Protein AF-A0A2N6B413-F1 (afdb_monomer_lite)

Secondary structure (DSSP, 8-state):
-HHHHHHHHHHHHHHHHHHHHHHHHHHHHHGGG--HHHHHHHHHHHHHHHHHHHHHHHHHHHHHHHHHHHHHHHHHHHHHHHHHHHHHHHHHHS-----------------------S-S---

Foldseek 3Di:
DVCLLVCLLVQLQVLLVVLQVVLVVVQVVCPPNRDVVSNVVSNVRSVVSNVVSVVVNVVVVVVVVVVVVVVVVVVVVVVVVVVVVVVVVVCVVDPDPDPPPDDPPPPPPPPPDPPPPDDPDDD

Radius of gyration: 38.01 Å; chains: 1; bounding box: 98×56×76 Å

pLDDT: mean 75.16, std 9.14, range [45.69, 91.5]

Sequence (123 aa):
MEAVVQIAPLLGLFGTVIGMIQAFTALQSAGAEADPAVLAGGISVALLTTAVGLAVAIPSAFVLHWLEGGVEQLTDNIEGTLTGLFTSRLTDIVPSVPEFTERPSFSPRSKEGPRLAAISHAD

Structure (mmCIF, N/CA/C/O backbone):
data_AF-A0A2N6B413-F1
#
_entry.id   AF-A0A2N6B413-F1
#
loop_
_atom_site.group_PDB
_atom_site.id
_atom_site.type_symbol
_atom_site.label_atom_id
_atom_site.label_alt_id
_atom_site.label_comp_id
_atom_site.label_asym_id
_atom_site.label_entity_id
_atom_site.label_seq_id
_atom_site.pdbx_PDB_ins_code
_atom_site.Cartn_x
_atom_site.Cartn_y
_atom_site.Cartn_z
_atom_site.occupancy
_atom_site.B_iso_or_equiv
_atom_site.auth_seq_id
_atom_site.auth_comp_id
_atom_site.auth_asym_id
_atom_site.auth_atom_id
_atom_site.pdbx_PDB_model_num
ATOM 1 N N . MET A 1 1 ? 4.554 7.950 -10.126 1.00 60.03 1 MET A N 1
ATOM 2 C CA . MET A 1 1 ? 3.997 6.625 -9.774 1.00 60.03 1 MET A CA 1
ATOM 3 C C . MET A 1 1 ? 4.786 5.962 -8.647 1.00 60.03 1 MET A C 1
ATOM 5 O O . MET A 1 1 ? 4.143 5.416 -7.765 1.00 60.03 1 MET A O 1
ATOM 9 N N . GLU A 1 2 ? 6.117 6.110 -8.599 1.00 70.00 2 GLU A N 1
ATOM 10 C CA . GLU A 1 2 ? 7.007 5.635 -7.508 1.00 70.00 2 GLU A CA 1
ATOM 11 C C . GLU A 1 2 ? 6.447 5.892 -6.099 1.00 70.00 2 GLU A C 1
ATOM 13 O O . GLU A 1 2 ? 6.266 4.974 -5.305 1.00 70.00 2 GLU A O 1
ATOM 18 N N . ALA A 1 3 ? 6.040 7.137 -5.826 1.00 71.00 3 ALA A N 1
ATOM 19 C CA . ALA A 1 3 ? 5.466 7.514 -4.536 1.00 71.00 3 ALA A CA 1
ATOM 20 C C . ALA A 1 3 ? 4.207 6.706 -4.163 1.00 71.00 3 ALA A C 1
ATOM 22 O O . ALA A 1 3 ? 3.991 6.419 -2.994 1.00 71.00 3 ALA A O 1
ATOM 23 N N . VAL A 1 4 ? 3.381 6.302 -5.133 1.00 69.38 4 VAL A N 1
ATOM 24 C CA . VAL A 1 4 ? 2.164 5.515 -4.868 1.00 69.38 4 VAL A CA 1
ATOM 25 C C . VAL A 1 4 ? 2.525 4.084 -4.464 1.00 69.38 4 VAL A C 1
ATOM 27 O O . VAL A 1 4 ? 1.950 3.562 -3.513 1.00 69.38 4 VAL A O 1
ATOM 30 N N . VAL A 1 5 ? 3.517 3.482 -5.127 1.00 71.50 5 VAL A N 1
ATOM 31 C CA . VAL A 1 5 ? 4.023 2.135 -4.811 1.00 71.50 5 VAL A CA 1
ATOM 32 C C . VAL A 1 5 ? 4.659 2.098 -3.420 1.00 71.50 5 VAL A C 1
ATOM 34 O O . VAL A 1 5 ? 4.424 1.158 -2.665 1.00 71.50 5 VAL A O 1
ATOM 37 N N . GLN A 1 6 ? 5.406 3.142 -3.052 1.00 77.69 6 GLN A N 1
ATOM 38 C CA . GLN A 1 6 ? 6.067 3.226 -1.747 1.00 77.69 6 GLN A CA 1
ATOM 39 C C . GLN A 1 6 ? 5.101 3.585 -0.600 1.00 77.69 6 GLN A C 1
ATOM 41 O O . GLN A 1 6 ? 5.232 3.058 0.504 1.00 77.69 6 GLN A O 1
ATOM 46 N N . ILE A 1 7 ? 4.115 4.462 -0.835 1.00 75.12 7 ILE A N 1
ATOM 47 C CA . ILE A 1 7 ? 3.213 4.973 0.217 1.00 75.12 7 ILE A CA 1
ATOM 48 C C . ILE A 1 7 ? 2.007 4.045 0.457 1.00 75.12 7 ILE A C 1
ATOM 50 O O . ILE A 1 7 ? 1.510 3.980 1.582 1.00 75.12 7 ILE A O 1
ATOM 54 N N . ALA A 1 8 ? 1.540 3.288 -0.544 1.00 74.81 8 ALA A N 1
ATOM 55 C CA . ALA A 1 8 ? 0.365 2.416 -0.396 1.00 74.81 8 ALA A CA 1
ATOM 56 C C . ALA A 1 8 ? 0.506 1.330 0.702 1.00 74.81 8 ALA A C 1
ATOM 58 O O . ALA A 1 8 ? -0.422 1.186 1.506 1.00 74.81 8 ALA A O 1
ATOM 59 N N . PRO A 1 9 ? 1.640 0.611 0.837 1.00 75.44 9 PRO A N 1
ATOM 60 C CA . PRO A 1 9 ? 1.843 -0.335 1.939 1.00 75.44 9 PRO A CA 1
ATOM 61 C C . PRO A 1 9 ? 1.895 0.349 3.313 1.00 75.44 9 PRO A C 1
ATOM 63 O O . PRO A 1 9 ? 1.359 -0.178 4.289 1.00 75.44 9 PRO A O 1
ATOM 66 N N . LEU A 1 10 ? 2.495 1.543 3.390 1.00 82.38 10 LEU A N 1
ATOM 67 C CA . LEU A 1 10 ? 2.577 2.329 4.625 1.00 82.38 10 LEU A CA 1
ATOM 68 C C . LEU A 1 10 ? 1.190 2.798 5.091 1.00 82.38 10 LEU A C 1
ATOM 70 O O . LEU A 1 10 ? 0.904 2.766 6.288 1.00 82.38 10 LEU A O 1
ATOM 74 N N . LEU A 1 11 ? 0.303 3.159 4.157 1.00 75.38 11 LEU A N 1
ATOM 75 C CA . LEU A 1 11 ? -1.104 3.461 4.446 1.00 75.38 11 LEU A CA 1
ATOM 76 C C . LEU A 1 11 ? -1.874 2.232 4.956 1.00 75.38 11 LEU A C 1
ATOM 78 O O . LEU A 1 11 ? -2.668 2.357 5.890 1.00 75.38 11 LEU A O 1
ATOM 82 N N . GLY A 1 12 ? -1.617 1.045 4.397 1.00 73.31 12 GLY A N 1
ATOM 83 C CA . GLY A 1 12 ? -2.193 -0.213 4.885 1.00 73.31 12 GLY A CA 1
ATOM 84 C C . GLY A 1 12 ? -1.775 -0.520 6.327 1.00 73.31 12 GLY A C 1
ATOM 85 O O . GLY A 1 12 ? -2.624 -0.784 7.177 1.00 73.31 12 GLY A O 1
ATOM 86 N N . LEU A 1 13 ? -0.480 -0.382 6.635 1.00 81.62 13 LEU A N 1
ATOM 87 C CA . LEU A 1 13 ? 0.045 -0.527 7.996 1.00 81.62 13 LEU A CA 1
ATOM 88 C C . LEU A 1 13 ? -0.558 0.511 8.957 1.00 81.62 13 LEU A C 1
ATOM 90 O O . LEU A 1 13 ? -0.974 0.157 10.058 1.00 81.62 13 LEU A O 1
ATOM 94 N N . PHE A 1 14 ? -0.675 1.774 8.546 1.00 76.44 14 PHE A N 1
ATOM 95 C CA . PHE A 1 14 ? -1.329 2.815 9.347 1.00 76.44 14 PHE A CA 1
ATOM 96 C C . PHE A 1 14 ? -2.786 2.456 9.695 1.00 76.44 14 PHE A C 1
ATOM 98 O O . PHE A 1 14 ? -3.208 2.606 10.843 1.00 76.44 14 PHE A O 1
ATOM 105 N N . GLY A 1 15 ? -3.536 1.897 8.742 1.00 73.38 15 GLY A N 1
ATOM 106 C CA . GLY A 1 15 ? -4.895 1.412 8.979 1.00 73.38 15 GLY A CA 1
ATOM 107 C C . GLY A 1 15 ? -4.978 0.277 10.005 1.00 73.38 15 GLY A C 1
ATOM 108 O O . GLY A 1 15 ? -5.917 0.248 10.803 1.00 73.38 15 GLY A O 1
ATOM 109 N N . THR A 1 16 ? -3.969 -0.602 10.072 1.00 81.88 16 THR A N 1
ATOM 110 C CA . THR A 1 16 ? -3.909 -1.625 11.134 1.00 81.88 16 THR A CA 1
ATOM 111 C C . THR A 1 16 ? -3.797 -1.012 12.526 1.00 81.88 16 THR A C 1
ATOM 113 O O . THR A 1 16 ? -4.475 -1.458 13.451 1.00 81.88 16 THR A O 1
ATOM 116 N N . VAL A 1 17 ? -2.989 0.044 12.667 1.00 82.62 17 VAL A N 1
ATOM 117 C CA . VAL A 1 17 ? -2.775 0.742 13.939 1.00 82.62 17 VAL A CA 1
ATOM 118 C C . VAL A 1 17 ? -4.068 1.420 14.384 1.00 82.62 17 VAL A C 1
ATOM 120 O O . VAL A 1 17 ? -4.481 1.255 15.530 1.00 82.62 17 VAL A O 1
ATOM 123 N N . ILE A 1 18 ? -4.757 2.110 13.469 1.00 81.31 18 ILE A N 1
ATOM 124 C CA . ILE A 1 18 ? -6.059 2.732 13.751 1.00 81.31 18 ILE A CA 1
ATOM 125 C C . ILE A 1 18 ? -7.102 1.678 14.167 1.00 81.31 18 ILE A C 1
ATOM 127 O O . ILE A 1 18 ? -7.817 1.888 15.148 1.00 81.31 18 ILE A O 1
ATOM 131 N N . GLY A 1 19 ? -7.170 0.538 13.470 1.00 75.94 19 GLY A N 1
ATOM 132 C CA . GLY A 1 19 ? -8.097 -0.553 13.794 1.00 75.94 19 GLY A CA 1
ATOM 133 C C . GLY A 1 19 ? -7.847 -1.162 15.177 1.00 75.94 19 GLY A C 1
ATOM 134 O O 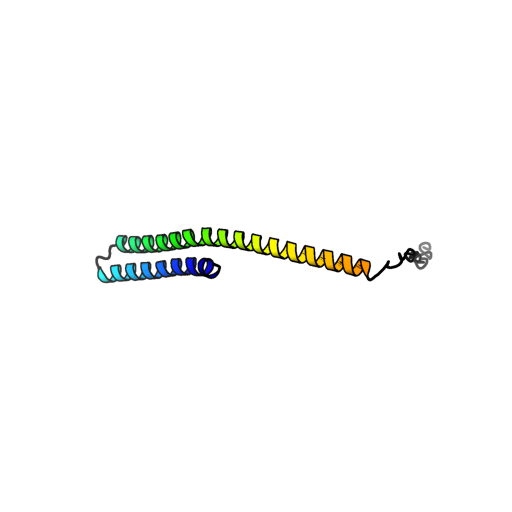. GLY A 1 19 ? -8.786 -1.366 15.946 1.00 75.94 19 GLY A O 1
ATOM 135 N N . MET A 1 20 ? -6.580 -1.368 15.540 1.00 81.12 20 MET A N 1
ATOM 136 C CA . MET A 1 20 ? -6.196 -1.855 16.869 1.00 81.12 20 MET A CA 1
ATOM 137 C C . MET A 1 20 ? -6.505 -0.841 17.979 1.00 81.12 20 MET A C 1
ATOM 139 O O . MET A 1 20 ? -6.991 -1.230 19.040 1.00 81.12 20 MET A O 1
ATOM 143 N N . ILE A 1 21 ? -6.287 0.458 17.741 1.00 81.12 21 ILE A N 1
ATOM 144 C CA . ILE A 1 21 ? -6.648 1.520 18.696 1.00 81.12 21 ILE A CA 1
ATOM 145 C C . ILE A 1 21 ? -8.160 1.515 18.959 1.00 81.12 21 ILE A C 1
ATOM 147 O O . ILE A 1 21 ? -8.584 1.574 20.115 1.00 81.12 21 ILE A O 1
ATOM 151 N N . GLN A 1 22 ? -8.983 1.396 17.913 1.00 76.75 22 GLN A N 1
ATOM 152 C CA . GLN A 1 22 ? -10.440 1.308 18.066 1.00 76.75 22 GLN A CA 1
ATOM 153 C C . GLN A 1 22 ? -10.860 0.042 18.821 1.00 76.75 22 GLN A C 1
ATOM 155 O O . GLN A 1 22 ? -11.705 0.125 19.710 1.00 76.75 22 GLN A O 1
ATOM 160 N N . ALA A 1 23 ? -10.230 -1.101 18.537 1.00 76.62 23 ALA A N 1
ATOM 161 C CA . ALA A 1 23 ? -10.502 -2.360 19.229 1.00 76.62 23 ALA A CA 1
ATOM 162 C C . ALA A 1 23 ? -10.223 -2.263 20.738 1.00 76.62 23 ALA A C 1
ATOM 164 O O . ALA A 1 23 ? -11.059 -2.651 21.553 1.00 76.62 23 ALA A O 1
ATOM 165 N N . PHE A 1 24 ? -9.083 -1.682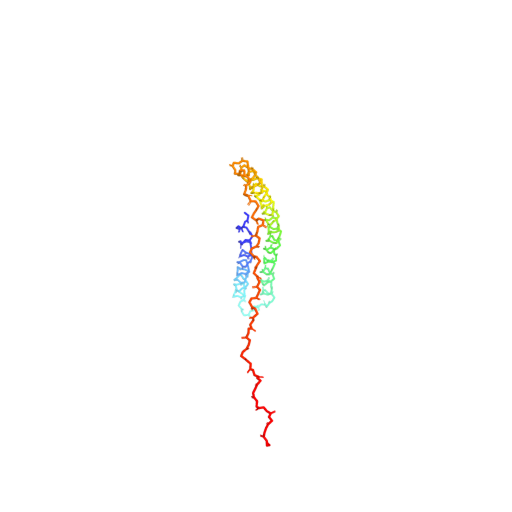 21.122 1.00 77.31 24 PHE A N 1
ATOM 166 C CA . PHE A 1 24 ? -8.746 -1.462 22.530 1.00 77.31 24 PHE A CA 1
ATOM 167 C C . PHE A 1 24 ? -9.637 -0.418 23.205 1.00 77.31 24 PHE A C 1
ATOM 169 O O . PHE A 1 24 ? -9.968 -0.572 24.379 1.00 77.31 24 PHE A O 1
ATOM 176 N N . THR A 1 25 ? -10.070 0.608 22.472 1.00 76.88 25 THR A N 1
ATOM 177 C CA . THR A 1 25 ? -11.016 1.609 22.989 1.00 76.88 25 THR A CA 1
ATOM 178 C C . THR A 1 25 ? -12.384 0.977 23.260 1.00 76.88 25 THR A C 1
ATOM 180 O O . THR A 1 25 ? -12.962 1.197 24.324 1.00 76.88 25 THR A O 1
ATOM 183 N N . ALA A 1 26 ? -12.873 0.130 22.348 1.00 73.75 26 ALA A N 1
ATOM 184 C CA . ALA A 1 26 ? -14.118 -0.617 22.523 1.00 73.75 26 ALA A CA 1
ATOM 185 C C . ALA A 1 26 ? -14.033 -1.594 23.710 1.00 73.75 26 ALA A C 1
ATOM 187 O O . ALA A 1 26 ? -14.965 -1.682 24.511 1.00 73.75 26 ALA A O 1
ATOM 188 N N . LEU A 1 27 ? -12.884 -2.254 23.880 1.00 76.88 27 LEU A N 1
ATOM 189 C CA . LEU A 1 27 ? -12.625 -3.141 25.014 1.00 76.88 27 LEU A CA 1
ATOM 190 C C . LEU A 1 27 ? -12.613 -2.382 26.350 1.00 76.88 27 LEU A C 1
ATOM 192 O O . LEU A 1 27 ? -13.228 -2.830 27.314 1.00 76.88 27 LEU A O 1
ATOM 196 N N . GLN A 1 28 ? -11.971 -1.208 26.405 1.00 77.38 28 GLN A N 1
ATOM 197 C CA . GLN A 1 28 ? -11.999 -0.342 27.590 1.00 77.38 28 GLN A CA 1
ATOM 198 C C . GLN A 1 28 ? -13.414 0.138 27.922 1.00 77.38 28 GLN A C 1
ATOM 200 O O . GLN A 1 28 ? -13.776 0.172 29.096 1.00 77.38 28 GLN A O 1
ATOM 205 N N . SER A 1 29 ? -14.221 0.482 26.913 1.00 74.75 29 SER A N 1
ATOM 206 C CA . SER A 1 29 ? -15.603 0.921 27.139 1.00 74.75 29 SER A CA 1
ATOM 207 C C . SER A 1 29 ? -16.528 -0.190 27.643 1.00 74.75 29 SER A C 1
ATOM 209 O O . SER A 1 29 ? -17.486 0.104 28.351 1.00 74.75 29 SER A O 1
ATOM 211 N N . ALA A 1 30 ? -16.233 -1.452 27.315 1.00 76.06 30 ALA A N 1
ATOM 212 C CA . ALA A 1 30 ? -17.013 -2.611 27.750 1.00 76.06 30 ALA A CA 1
ATOM 213 C C . ALA A 1 30 ? -16.729 -3.022 29.211 1.00 76.06 30 ALA A C 1
ATOM 215 O O . ALA A 1 30 ? -17.528 -3.727 29.826 1.00 76.06 30 ALA A O 1
ATOM 216 N N . GLY A 1 31 ? -15.621 -2.559 29.804 1.00 71.69 31 GLY A N 1
ATOM 217 C CA . GLY A 1 31 ? -15.309 -2.802 31.213 1.00 71.69 31 GLY A CA 1
ATOM 218 C C . GLY A 1 31 ? -15.157 -4.293 31.550 1.00 71.69 31 GLY A C 1
ATOM 219 O O . GLY A 1 31 ? -14.506 -5.040 30.826 1.00 71.69 31 GLY A O 1
ATOM 220 N N . ALA A 1 32 ? -15.728 -4.736 32.675 1.00 64.50 32 ALA A N 1
ATOM 221 C CA . ALA A 1 32 ? -15.565 -6.101 33.196 1.00 64.50 32 ALA A CA 1
ATOM 222 C C . ALA A 1 32 ? -16.274 -7.203 32.372 1.00 64.50 32 ALA A C 1
ATOM 224 O O . ALA A 1 32 ? -15.962 -8.376 32.559 1.00 64.50 32 ALA A O 1
ATOM 225 N N . GLU A 1 33 ? -17.176 -6.842 31.451 1.00 65.69 33 GLU A N 1
ATOM 226 C CA . GLU A 1 33 ? -17.833 -7.754 30.492 1.00 65.69 33 GLU A CA 1
ATOM 227 C C . GLU A 1 33 ? -17.224 -7.652 29.082 1.00 65.69 33 GLU A C 1
ATOM 229 O O . GLU A 1 33 ? -17.894 -7.831 28.067 1.00 65.69 33 GLU A O 1
ATOM 234 N N . ALA A 1 34 ? -15.935 -7.330 28.998 1.00 65.44 34 ALA A N 1
ATOM 235 C CA . ALA A 1 34 ? -15.196 -7.283 27.746 1.00 65.44 34 ALA A CA 1
ATOM 236 C C . ALA A 1 34 ? -15.219 -8.642 27.012 1.00 65.44 34 ALA A C 1
ATOM 238 O O . ALA A 1 34 ? -14.450 -9.551 27.333 1.00 65.44 34 ALA A O 1
ATOM 239 N N . ASP A 1 35 ? -16.085 -8.764 26.001 1.00 76.38 35 ASP A N 1
ATOM 240 C CA . ASP A 1 35 ? -16.171 -9.948 25.145 1.00 76.38 35 ASP A CA 1
ATOM 241 C C . ASP A 1 35 ? -14.963 -10.000 24.182 1.00 76.38 35 ASP A C 1
ATOM 243 O O . ASP A 1 35 ? -14.783 -9.088 23.361 1.00 76.38 35 ASP A O 1
ATOM 247 N N . PRO A 1 36 ? -14.125 -11.054 24.230 1.00 77.44 36 PRO A N 1
ATOM 248 C CA . PRO A 1 36 ? -13.001 -11.225 23.309 1.00 77.44 36 PRO A CA 1
ATOM 249 C C . PRO A 1 36 ? -13.409 -11.241 21.824 1.00 77.44 36 PRO A C 1
ATOM 251 O O . PRO A 1 36 ? -12.564 -10.957 20.967 1.00 77.44 36 PRO A O 1
ATOM 254 N N . ALA A 1 37 ? -14.680 -11.498 21.493 1.00 77.69 37 ALA A N 1
ATOM 255 C CA . ALA A 1 37 ? -15.185 -11.392 20.123 1.00 77.69 37 ALA A CA 1
ATOM 256 C C . ALA A 1 37 ? -15.060 -9.967 19.543 1.00 77.69 37 ALA A C 1
ATOM 258 O O . ALA A 1 37 ? -14.778 -9.803 18.352 1.00 77.69 37 ALA A O 1
ATOM 259 N N . VAL A 1 38 ? -15.192 -8.930 20.379 1.00 75.56 38 VAL A N 1
ATOM 260 C CA . VAL A 1 38 ? -15.064 -7.522 19.959 1.00 75.56 38 VAL A CA 1
ATOM 261 C C . VAL A 1 38 ? -13.625 -7.207 19.540 1.00 75.56 38 VAL A C 1
ATOM 263 O O . VAL A 1 38 ? -13.392 -6.546 18.525 1.00 75.56 38 VAL A O 1
ATOM 266 N N . LEU A 1 39 ? -12.646 -7.744 20.272 1.00 76.94 39 LEU A N 1
ATOM 267 C CA . LEU A 1 39 ? -11.228 -7.596 19.945 1.00 76.94 39 LEU A CA 1
ATOM 268 C C . LEU A 1 39 ? -10.876 -8.315 18.632 1.00 76.94 39 LEU A C 1
ATOM 270 O O . LEU A 1 39 ? -10.180 -7.752 17.784 1.00 76.94 39 LEU A O 1
ATOM 274 N N . ALA A 1 40 ? -11.393 -9.532 18.438 1.00 81.06 40 ALA A N 1
ATOM 275 C CA . ALA A 1 40 ? -11.194 -10.298 17.207 1.00 81.06 40 ALA A CA 1
ATOM 276 C C . ALA A 1 40 ? -11.748 -9.566 15.969 1.00 81.06 40 ALA A C 1
ATOM 278 O O . ALA A 1 40 ? -11.114 -9.573 14.910 1.00 81.06 40 ALA A O 1
ATOM 279 N N . GLY A 1 41 ? -12.881 -8.868 16.115 1.00 80.06 41 GLY A N 1
ATOM 280 C CA . GLY A 1 41 ? -13.440 -8.013 15.065 1.00 80.06 41 GLY A CA 1
ATOM 281 C C . GLY A 1 41 ? -12.487 -6.889 14.639 1.00 80.06 41 GLY A C 1
ATOM 282 O O . GLY A 1 41 ? -12.251 -6.697 13.445 1.00 80.06 41 GLY A O 1
ATOM 283 N N . GLY A 1 42 ? -11.870 -6.195 15.598 1.00 76.38 42 GLY A N 1
ATOM 284 C CA . GLY A 1 42 ? -10.907 -5.126 15.314 1.00 76.38 42 GLY A CA 1
ATOM 285 C C . GLY A 1 42 ? -9.643 -5.603 14.589 1.00 76.38 42 GLY A C 1
ATOM 286 O O . GLY A 1 42 ? -9.185 -4.954 13.645 1.00 76.38 42 GLY A O 1
ATOM 287 N N . ILE A 1 43 ? -9.126 -6.780 14.958 1.00 81.81 43 ILE A N 1
ATOM 288 C CA . ILE A 1 43 ? -7.976 -7.406 14.281 1.00 81.81 43 ILE A CA 1
ATOM 289 C C . ILE A 1 43 ? -8.337 -7.792 12.839 1.00 81.81 43 ILE A C 1
ATOM 291 O O . ILE A 1 43 ? -7.548 -7.568 11.921 1.00 81.81 43 ILE A O 1
ATOM 295 N N . SER A 1 44 ? -9.541 -8.325 12.608 1.00 82.62 44 SER A N 1
ATOM 296 C CA . SER A 1 44 ? -10.001 -8.681 11.261 1.00 82.62 44 SER A CA 1
ATOM 297 C C . SER A 1 44 ? -10.060 -7.467 10.328 1.00 82.62 44 SER A C 1
ATOM 299 O O . SER A 1 44 ? -9.638 -7.551 9.174 1.00 82.62 44 SER A O 1
ATOM 301 N N . VAL A 1 45 ? -10.564 -6.330 10.815 1.00 79.19 45 VAL A N 1
ATOM 302 C CA . VAL A 1 45 ? -10.639 -5.085 10.028 1.00 79.19 45 VAL A CA 1
ATOM 303 C C . VAL A 1 45 ? -9.243 -4.527 9.742 1.00 79.19 45 VAL A C 1
ATOM 305 O O . VAL A 1 45 ? -8.972 -4.073 8.625 1.00 79.19 45 VAL A O 1
ATOM 308 N N . ALA A 1 46 ? -8.337 -4.613 10.719 1.00 80.12 46 ALA A N 1
ATOM 309 C CA . ALA A 1 46 ? -6.938 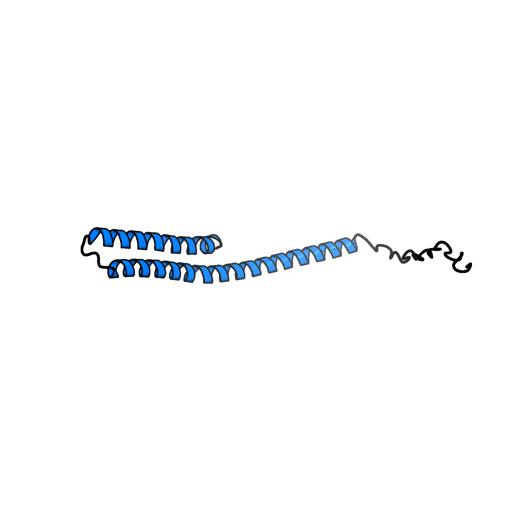-4.246 10.541 1.00 80.12 46 ALA A CA 1
ATOM 310 C C . ALA A 1 46 ? -6.279 -5.077 9.423 1.00 80.12 46 ALA A C 1
ATOM 312 O O . ALA A 1 46 ? -5.713 -4.510 8.488 1.00 80.12 46 ALA A O 1
ATOM 313 N N . LEU A 1 47 ? -6.418 -6.407 9.459 1.00 85.94 47 LEU A N 1
ATOM 314 C CA . LEU A 1 47 ? -5.855 -7.302 8.439 1.00 85.94 47 LEU A CA 1
ATOM 315 C C . LEU A 1 47 ? -6.442 -7.060 7.041 1.00 85.94 47 LEU A C 1
ATOM 317 O O . LEU A 1 47 ? -5.701 -7.080 6.055 1.00 85.94 47 LEU A O 1
ATOM 321 N N . LEU A 1 48 ? -7.746 -6.780 6.944 1.00 82.31 48 LEU A N 1
ATOM 322 C CA . LEU A 1 48 ? -8.394 -6.460 5.670 1.00 82.31 48 LEU A CA 1
ATOM 323 C C . LEU A 1 48 ? -7.816 -5.183 5.040 1.00 82.31 48 LEU A C 1
ATOM 325 O O . LEU A 1 48 ? -7.573 -5.147 3.836 1.00 82.31 48 LEU A O 1
ATOM 329 N N . THR A 1 49 ? -7.534 -4.158 5.844 1.00 79.19 49 THR A N 1
ATOM 330 C CA . THR A 1 49 ? -6.930 -2.909 5.353 1.00 79.19 49 THR A CA 1
ATOM 331 C C . THR A 1 49 ? -5.518 -3.126 4.801 1.00 79.19 49 THR A C 1
ATOM 333 O O . THR A 1 49 ? -5.182 -2.574 3.750 1.00 79.19 49 THR A O 1
ATOM 336 N N . THR A 1 50 ? -4.710 -3.988 5.429 1.00 80.25 50 THR A N 1
ATOM 337 C CA . THR A 1 50 ? -3.402 -4.391 4.879 1.00 80.25 50 THR A CA 1
ATOM 338 C C . THR A 1 50 ? -3.552 -5.117 3.550 1.00 80.25 50 THR A C 1
ATOM 340 O O . THR A 1 50 ? -2.837 -4.809 2.597 1.00 80.25 50 THR A O 1
ATOM 343 N N . ALA A 1 51 ? -4.497 -6.057 3.463 1.00 80.19 51 ALA A N 1
ATOM 344 C CA . ALA A 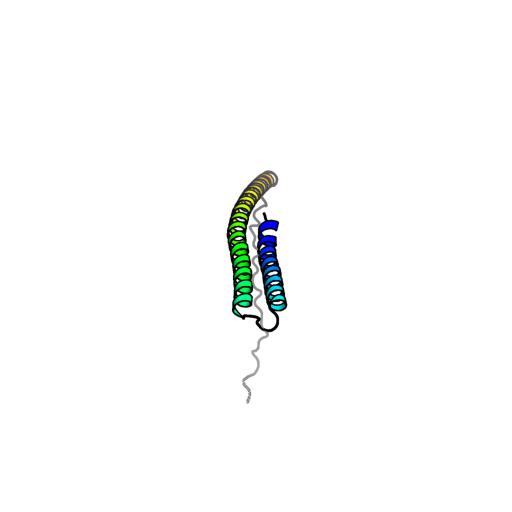1 51 ? -4.745 -6.810 2.237 1.00 80.19 51 ALA A CA 1
ATOM 345 C C . ALA A 1 51 ? -5.156 -5.887 1.078 1.00 80.19 51 ALA A C 1
ATOM 347 O O . ALA A 1 51 ? -4.649 -6.037 -0.031 1.00 80.19 51 ALA A O 1
ATOM 348 N N . VAL A 1 52 ? -6.005 -4.890 1.341 1.00 81.06 52 VAL A N 1
ATOM 349 C CA . VAL A 1 52 ? -6.409 -3.887 0.343 1.00 81.06 52 VAL A CA 1
ATOM 350 C C . VAL A 1 52 ? -5.226 -3.010 -0.084 1.00 81.06 52 VAL A C 1
ATOM 352 O O . VAL A 1 52 ? -5.036 -2.790 -1.279 1.00 81.06 52 VAL A O 1
ATOM 355 N N . GLY A 1 53 ? -4.394 -2.553 0.858 1.00 74.38 53 GLY A N 1
ATOM 356 C CA . GLY A 1 53 ? -3.192 -1.772 0.542 1.00 74.38 53 GLY A CA 1
ATOM 357 C C . GLY A 1 53 ? -2.214 -2.534 -0.359 1.00 74.38 53 GLY A C 1
ATOM 358 O O . GLY A 1 53 ? -1.719 -1.987 -1.346 1.00 74.38 53 GLY A O 1
ATOM 359 N N . LEU A 1 54 ? -2.000 -3.824 -0.082 1.00 79.50 54 LEU A N 1
ATOM 360 C CA . LEU A 1 54 ? -1.182 -4.705 -0.923 1.00 79.50 54 LEU A CA 1
ATOM 361 C C . LEU A 1 54 ? -1.829 -4.978 -2.288 1.00 79.50 54 LEU A C 1
ATOM 363 O O . LEU A 1 54 ? -1.132 -4.970 -3.304 1.00 79.50 54 LEU A O 1
ATOM 367 N N . ALA A 1 55 ? -3.151 -5.157 -2.332 1.00 81.00 55 ALA A N 1
ATOM 368 C CA . ALA A 1 55 ? -3.892 -5.378 -3.572 1.00 81.00 55 ALA A CA 1
ATOM 369 C C . ALA A 1 55 ? -3.789 -4.196 -4.549 1.00 81.00 55 ALA A C 1
ATOM 371 O O . ALA A 1 55 ? -3.851 -4.410 -5.755 1.00 81.00 55 ALA A O 1
ATOM 372 N N . VAL A 1 56 ? -3.601 -2.967 -4.055 1.00 76.94 56 VAL A N 1
ATOM 373 C CA . VAL A 1 56 ? -3.363 -1.776 -4.891 1.00 76.94 56 VAL A CA 1
ATOM 374 C C . VAL A 1 56 ? -1.873 -1.574 -5.196 1.00 76.94 56 VAL A C 1
ATOM 376 O O . VAL A 1 56 ? -1.522 -1.173 -6.308 1.00 76.94 56 VAL A O 1
ATOM 379 N N . ALA A 1 57 ? -0.984 -1.879 -4.245 1.00 76.88 57 ALA A N 1
ATOM 380 C CA . ALA A 1 57 ? 0.458 -1.699 -4.414 1.00 76.88 57 ALA A CA 1
ATOM 381 C C . ALA A 1 57 ? 1.053 -2.618 -5.496 1.00 76.88 57 ALA A C 1
ATOM 383 O O . ALA A 1 57 ? 1.831 -2.152 -6.329 1.00 76.88 57 ALA A O 1
ATOM 384 N N . ILE A 1 58 ? 0.660 -3.899 -5.528 1.00 79.38 58 ILE A N 1
ATOM 385 C CA . ILE A 1 58 ? 1.220 -4.895 -6.462 1.00 79.38 58 ILE A CA 1
ATOM 386 C C . ILE A 1 58 ? 0.945 -4.528 -7.936 1.00 79.38 58 ILE A C 1
ATOM 388 O O . ILE A 1 58 ? 1.901 -4.463 -8.713 1.00 79.38 58 ILE A O 1
ATOM 392 N N . PRO A 1 59 ? -0.303 -4.227 -8.357 1.00 78.50 59 PRO A N 1
ATOM 393 C CA . PRO A 1 59 ? -0.572 -3.813 -9.733 1.00 78.50 59 PRO A CA 1
ATOM 394 C C . PRO A 1 59 ? 0.118 -2.497 -10.093 1.00 78.50 59 PRO A C 1
ATOM 396 O O . PRO A 1 59 ? 0.627 -2.356 -11.203 1.00 78.50 59 PRO A O 1
ATOM 399 N N . SER A 1 60 ? 0.168 -1.540 -9.160 1.00 75.38 60 SER A N 1
ATOM 400 C CA . SER A 1 60 ? 0.838 -0.261 -9.404 1.00 75.38 60 SER A CA 1
ATOM 401 C C . SER A 1 60 ? 2.338 -0.442 -9.652 1.00 75.38 60 SER A C 1
ATOM 403 O O . SER A 1 60 ? 2.877 0.238 -10.522 1.00 75.38 60 SER A O 1
ATOM 405 N N . ALA A 1 61 ? 3.006 -1.344 -8.924 1.00 72.81 61 ALA A N 1
ATOM 406 C CA . ALA A 1 61 ? 4.424 -1.648 -9.127 1.00 72.81 61 ALA A CA 1
ATOM 407 C C . ALA A 1 61 ? 4.674 -2.313 -10.487 1.00 72.81 61 ALA A C 1
ATOM 409 O O . ALA A 1 61 ? 5.611 -1.954 -11.195 1.00 72.81 61 ALA A O 1
ATOM 410 N N . PHE A 1 62 ? 3.793 -3.233 -10.888 1.00 82.00 62 PHE A N 1
ATOM 411 C CA . PHE A 1 62 ? 3.890 -3.904 -12.184 1.00 82.00 62 PHE A CA 1
ATOM 412 C C . PHE A 1 62 ? 3.805 -2.921 -13.359 1.00 82.00 62 PHE A C 1
ATOM 414 O O . PHE A 1 62 ? 4.620 -2.974 -14.278 1.00 82.00 62 PHE A O 1
ATOM 421 N N . VAL A 1 63 ? 2.841 -1.996 -13.316 1.00 81.81 63 VAL A N 1
ATOM 422 C CA . VAL A 1 63 ? 2.688 -0.963 -14.350 1.00 81.81 63 VAL A CA 1
ATOM 423 C C . VAL A 1 63 ? 3.925 -0.070 -14.409 1.00 81.81 63 VAL A C 1
ATOM 425 O O . VAL A 1 63 ? 4.415 0.223 -15.494 1.00 81.81 63 VAL A O 1
ATOM 428 N N . LEU A 1 64 ? 4.458 0.325 -13.255 1.00 80.31 64 LEU A N 1
ATOM 429 C CA . LEU A 1 64 ? 5.630 1.188 -13.165 1.00 80.31 64 LEU A CA 1
ATOM 430 C C . LEU A 1 64 ? 6.849 0.553 -13.853 1.00 80.31 64 LEU A C 1
ATOM 432 O O . LEU A 1 64 ? 7.410 1.166 -14.759 1.00 80.31 64 LEU A O 1
ATOM 436 N N . HIS A 1 65 ? 7.158 -0.706 -13.535 1.00 80.75 65 HIS A N 1
ATOM 437 C CA . HIS A 1 65 ? 8.246 -1.438 -14.189 1.00 80.75 65 HIS A CA 1
ATOM 438 C C . HIS A 1 65 ? 8.042 -1.628 -15.694 1.00 80.75 65 HIS A C 1
ATOM 440 O O . HIS A 1 65 ? 9.004 -1.594 -16.460 1.00 80.75 65 HIS A O 1
ATOM 446 N N . TRP A 1 66 ? 6.798 -1.811 -16.146 1.00 84.19 66 TRP A N 1
ATOM 447 C CA . TRP A 1 66 ? 6.514 -1.905 -17.577 1.00 84.19 66 TRP A CA 1
ATOM 448 C C . TRP A 1 66 ? 6.795 -0.585 -18.312 1.00 84.19 66 TRP A C 1
ATOM 450 O O . TRP A 1 66 ? 7.367 -0.602 -19.402 1.00 84.19 66 TRP A O 1
ATOM 460 N N . LEU A 1 67 ? 6.435 0.557 -17.713 1.00 82.44 67 LEU A N 1
ATOM 461 C CA . LEU A 1 67 ? 6.745 1.873 -18.278 1.00 82.44 67 LEU A CA 1
ATOM 462 C C . LEU A 1 67 ? 8.252 2.165 -18.270 1.00 82.44 67 LEU A C 1
ATOM 464 O O . LEU A 1 67 ? 8.768 2.647 -19.277 1.00 82.44 67 LEU A O 1
ATOM 468 N N . GLU A 1 68 ? 8.952 1.860 -17.175 1.00 84.88 68 GLU A N 1
ATOM 469 C CA . GLU A 1 68 ? 10.409 2.034 -17.066 1.00 84.88 68 GLU A CA 1
ATOM 470 C C . GLU A 1 68 ? 11.149 1.246 -18.144 1.00 84.88 68 GLU A C 1
ATOM 472 O O . GLU A 1 68 ? 11.935 1.827 -18.888 1.00 84.88 68 GLU A O 1
ATOM 477 N N . GLY A 1 69 ? 10.803 -0.031 -18.336 1.00 84.25 69 GLY A N 1
ATOM 478 C CA . GLY A 1 69 ? 11.420 -0.854 -19.376 1.00 84.25 69 GLY A CA 1
ATOM 479 C C . GLY A 1 69 ? 11.227 -0.302 -20.795 1.00 84.25 69 GLY A C 1
ATOM 480 O O . GLY A 1 69 ? 12.081 -0.508 -21.659 1.00 84.25 69 GLY A O 1
ATOM 481 N N . GLY A 1 70 ? 10.129 0.419 -21.050 1.00 83.38 70 GLY A N 1
ATOM 482 C CA . GLY A 1 70 ? 9.915 1.128 -22.313 1.00 83.38 70 GLY A CA 1
ATOM 483 C C . GLY A 1 70 ? 10.795 2.374 -22.466 1.00 83.38 70 GLY A C 1
ATOM 484 O O . GLY A 1 70 ? 11.288 2.650 -23.561 1.00 83.38 70 GLY A O 1
ATOM 485 N N . VAL A 1 71 ? 11.018 3.112 -21.377 1.00 86.69 71 VAL A N 1
ATOM 486 C CA . VAL A 1 71 ? 11.902 4.290 -21.351 1.00 86.69 71 VAL A CA 1
ATOM 487 C C . VAL A 1 71 ? 13.370 3.883 -21.503 1.00 86.69 71 VAL A C 1
ATOM 489 O O . VAL A 1 71 ? 14.097 4.532 -22.258 1.00 86.69 71 VAL A O 1
ATOM 492 N N . GLU A 1 72 ? 13.790 2.794 -20.858 1.00 87.44 72 GLU A N 1
ATOM 493 C CA . GLU A 1 72 ? 15.137 2.225 -21.002 1.00 87.44 72 GLU A CA 1
ATOM 494 C C . GLU A 1 72 ? 15.406 1.849 -22.465 1.00 87.44 72 GLU A C 1
ATOM 496 O O . GLU A 1 72 ? 16.361 2.331 -23.062 1.00 87.44 72 GLU A O 1
ATOM 501 N N . GLN A 1 73 ? 14.488 1.107 -23.100 1.00 86.69 73 GLN A N 1
ATOM 502 C CA . GLN A 1 73 ? 14.618 0.730 -24.514 1.00 86.69 73 GLN A CA 1
ATOM 503 C C . GLN A 1 73 ? 14.715 1.943 -25.444 1.00 86.69 73 GLN A C 1
ATOM 505 O O . GLN A 1 73 ? 15.459 1.919 -26.425 1.00 86.69 73 GLN A O 1
ATOM 510 N N . LEU A 1 74 ? 13.964 3.014 -25.175 1.00 86.81 74 LEU A N 1
ATOM 511 C CA . LEU A 1 74 ? 14.079 4.241 -25.961 1.00 86.81 74 LEU A CA 1
ATOM 512 C C . LEU A 1 74 ? 15.457 4.893 -25.782 1.00 86.81 74 LEU A C 1
ATOM 514 O O . LEU A 1 74 ? 16.045 5.352 -26.762 1.00 86.81 74 LEU A O 1
ATOM 518 N N . THR A 1 75 ? 15.968 4.910 -24.554 1.00 89.75 75 THR A N 1
ATOM 519 C CA . THR A 1 75 ? 17.282 5.474 -24.220 1.00 89.75 75 THR A CA 1
ATOM 520 C C . THR A 1 75 ? 18.404 4.673 -24.880 1.00 89.75 75 THR A C 1
ATOM 522 O O . THR A 1 75 ? 19.250 5.265 -25.551 1.00 89.75 75 THR A O 1
ATOM 525 N N . ASP A 1 76 ? 18.335 3.343 -24.825 1.00 90.62 76 ASP A N 1
ATOM 526 C CA . ASP A 1 76 ? 19.289 2.433 -25.469 1.00 90.62 76 ASP A CA 1
ATOM 527 C C . ASP A 1 76 ? 19.323 2.624 -26.991 1.00 90.62 76 ASP A C 1
ATOM 529 O O . ASP A 1 76 ? 20.390 2.663 -27.608 1.00 90.62 76 ASP A O 1
ATOM 533 N N . ASN A 1 77 ? 18.157 2.800 -27.621 1.00 90.88 77 ASN A N 1
ATOM 534 C CA . ASN A 1 77 ? 18.074 3.059 -29.059 1.00 90.88 77 ASN A CA 1
ATOM 535 C C . ASN A 1 77 ? 18.736 4.393 -29.443 1.00 90.88 77 ASN A C 1
ATOM 537 O O . ASN A 1 77 ? 19.396 4.488 -30.487 1.00 90.88 77 ASN A O 1
ATOM 541 N N . ILE A 1 78 ? 18.570 5.426 -28.610 1.00 91.50 78 ILE A N 1
ATOM 542 C CA . ILE A 1 78 ? 19.206 6.733 -28.812 1.00 91.50 78 ILE A CA 1
ATOM 543 C C . ILE A 1 78 ? 20.723 6.602 -28.655 1.00 91.50 78 ILE A C 1
ATOM 545 O O . ILE A 1 78 ? 21.465 7.040 -29.537 1.00 91.50 78 ILE A O 1
ATOM 549 N N . GLU A 1 79 ? 21.188 5.971 -27.579 1.00 90.06 79 GLU A N 1
ATOM 550 C CA . GLU A 1 79 ? 22.614 5.794 -27.300 1.00 90.06 79 GLU A CA 1
ATOM 551 C C . GLU A 1 79 ? 23.305 4.940 -28.372 1.00 90.06 79 GLU A C 1
ATOM 553 O O . GLU A 1 79 ? 24.379 5.306 -28.862 1.00 90.06 79 GLU A O 1
ATOM 558 N N . GLY A 1 80 ? 22.658 3.866 -28.829 1.00 88.50 80 GLY A N 1
ATOM 559 C CA . GLY A 1 80 ? 23.153 3.025 -29.917 1.00 88.50 80 GLY A CA 1
ATOM 560 C C . GLY A 1 80 ? 23.270 3.779 -31.245 1.00 88.50 80 GLY A C 1
ATOM 561 O O . GLY A 1 80 ? 24.281 3.660 -31.942 1.00 88.50 80 GLY A O 1
ATOM 562 N N . THR A 1 81 ? 22.282 4.618 -31.575 1.00 86.19 81 THR A N 1
ATOM 563 C CA . THR A 1 81 ? 22.303 5.430 -32.805 1.00 86.19 81 THR A CA 1
ATOM 564 C C . THR A 1 81 ? 23.385 6.508 -32.745 1.00 86.19 81 THR A C 1
ATOM 566 O O . THR A 1 81 ? 24.119 6.701 -33.716 1.00 86.19 81 THR A O 1
ATOM 569 N N . LEU A 1 82 ? 23.530 7.189 -31.605 1.00 88.44 82 LEU A N 1
ATOM 570 C CA . LEU A 1 82 ? 24.569 8.202 -31.400 1.00 88.44 82 LEU A CA 1
ATOM 571 C C . LEU A 1 82 ? 25.972 7.593 -31.448 1.00 88.44 82 LEU A C 1
ATOM 573 O O . LEU A 1 82 ? 26.844 8.135 -32.128 1.00 88.44 82 LEU A O 1
ATOM 577 N N . THR A 1 83 ? 26.174 6.450 -30.792 1.00 89.88 83 THR A N 1
ATOM 578 C CA . THR A 1 83 ? 27.451 5.725 -30.804 1.00 89.88 83 THR A CA 1
ATOM 579 C C . THR A 1 83 ? 27.805 5.276 -32.218 1.00 89.88 83 THR A C 1
ATOM 581 O O . THR A 1 83 ? 28.910 5.540 -32.684 1.00 89.88 83 THR A O 1
ATOM 584 N N . GLY A 1 84 ? 26.855 4.689 -32.953 1.00 85.12 84 GLY A N 1
ATOM 585 C CA . GLY A 1 84 ? 27.068 4.272 -34.341 1.00 85.12 84 GLY A CA 1
ATOM 586 C C . GLY A 1 84 ? 27.399 5.438 -35.279 1.00 85.12 84 GLY A C 1
ATOM 587 O O . GLY A 1 84 ? 28.325 5.340 -36.087 1.00 85.12 84 GLY A O 1
ATOM 588 N N . LEU A 1 85 ? 26.699 6.569 -35.142 1.00 85.94 85 LEU A N 1
ATOM 589 C CA . LEU A 1 85 ? 26.971 7.777 -35.928 1.00 85.94 85 LEU A CA 1
ATOM 590 C C . LEU A 1 85 ? 28.337 8.381 -35.599 1.00 85.94 85 LEU A C 1
ATOM 592 O O . LEU A 1 85 ? 29.067 8.778 -36.509 1.00 85.94 85 LEU A O 1
ATOM 596 N N . PHE A 1 86 ? 28.696 8.441 -34.318 1.00 86.31 86 PHE A N 1
ATOM 597 C CA . PHE A 1 86 ? 29.979 8.976 -33.882 1.00 86.31 86 PHE A CA 1
ATOM 598 C C . PHE A 1 86 ? 31.136 8.084 -34.339 1.00 86.31 86 PHE A C 1
ATOM 600 O O . PHE A 1 86 ? 32.099 8.592 -34.908 1.00 86.31 86 PHE A O 1
ATOM 607 N N . THR A 1 87 ? 31.020 6.761 -34.192 1.00 86.69 87 THR A N 1
ATOM 608 C CA . THR A 1 87 ? 32.019 5.804 -34.688 1.00 86.69 87 THR A CA 1
ATOM 609 C C . THR A 1 87 ? 32.170 5.888 -36.203 1.00 86.69 87 THR A C 1
ATOM 611 O O . THR A 1 87 ? 33.293 6.028 -36.676 1.00 86.69 87 THR A O 1
ATOM 614 N N . SER A 1 88 ? 31.072 5.892 -36.968 1.00 78.25 88 SER A N 1
ATOM 615 C CA . SER A 1 88 ? 31.133 6.021 -38.432 1.00 78.25 88 SER A CA 1
ATOM 616 C C . SER A 1 88 ? 31.806 7.326 -38.862 1.00 78.25 88 SER A C 1
ATOM 618 O O . SER A 1 88 ? 32.638 7.319 -39.765 1.00 78.25 88 SER A O 1
ATOM 620 N N . ARG A 1 89 ? 31.499 8.447 -38.194 1.00 78.38 89 ARG A N 1
ATOM 621 C CA . ARG A 1 89 ? 32.139 9.738 -38.481 1.00 78.38 89 ARG A CA 1
ATOM 622 C C . ARG A 1 89 ? 33.606 9.772 -38.071 1.00 78.38 89 ARG A C 1
ATOM 624 O O . ARG A 1 89 ? 34.406 10.353 -38.793 1.00 78.38 89 ARG A O 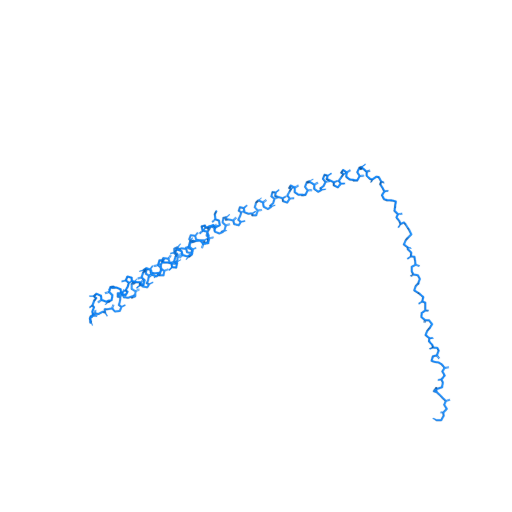1
ATOM 631 N N . LEU A 1 90 ? 33.984 9.156 -36.954 1.00 72.94 90 LEU A N 1
ATOM 632 C CA . LEU A 1 90 ? 35.388 9.056 -36.554 1.00 72.94 90 LEU A CA 1
ATOM 633 C C . LEU A 1 90 ? 36.199 8.173 -37.510 1.00 72.94 90 LEU A C 1
ATOM 635 O O . LEU A 1 90 ? 37.342 8.514 -37.807 1.00 72.94 90 LEU A O 1
ATOM 639 N N . THR A 1 91 ? 35.614 7.092 -38.033 1.00 70.88 91 THR A N 1
ATOM 640 C CA . THR A 1 91 ? 36.232 6.258 -39.075 1.00 70.88 91 THR A CA 1
ATOM 641 C C . THR A 1 91 ? 36.426 7.024 -40.388 1.00 70.88 91 THR A C 1
ATOM 643 O O . THR A 1 91 ? 37.452 6.846 -41.037 1.00 70.88 91 THR A O 1
ATOM 646 N N . ASP A 1 92 ? 35.505 7.921 -40.750 1.00 69.12 92 ASP A N 1
ATOM 647 C CA . ASP A 1 92 ? 35.653 8.774 -41.940 1.00 69.12 92 ASP A CA 1
ATOM 648 C C . ASP A 1 92 ? 36.742 9.855 -41.778 1.00 69.12 92 ASP A C 1
ATOM 650 O O . ASP A 1 92 ? 37.351 10.276 -42.761 1.00 69.12 92 ASP A O 1
ATOM 654 N N . ILE A 1 93 ? 36.987 10.332 -40.550 1.00 67.44 93 ILE A N 1
ATOM 655 C CA . ILE A 1 93 ? 37.963 11.404 -40.267 1.00 67.44 93 ILE A CA 1
ATOM 656 C C . ILE A 1 93 ? 39.373 10.837 -40.007 1.00 67.44 93 ILE A C 1
ATOM 658 O O . ILE A 1 93 ? 40.366 11.522 -40.256 1.00 67.44 93 ILE A O 1
ATOM 662 N N . VAL A 1 94 ? 39.484 9.590 -39.540 1.00 61.22 94 VAL A N 1
ATOM 663 C CA . VAL A 1 94 ? 40.759 8.900 -39.287 1.00 61.22 94 VAL A CA 1
ATOM 664 C C . VAL A 1 94 ? 40.912 7.743 -40.286 1.00 61.22 94 VAL A C 1
ATOM 666 O O . VAL A 1 94 ? 40.485 6.624 -39.993 1.00 61.22 94 VAL A O 1
ATOM 669 N N . PRO A 1 95 ? 41.519 7.966 -41.470 1.00 63.62 95 PRO A N 1
ATOM 670 C CA . PRO A 1 95 ? 41.734 6.896 -42.431 1.00 63.62 95 PRO A CA 1
ATOM 671 C C . PRO A 1 95 ? 42.802 5.939 -41.889 1.00 63.62 95 PRO A C 1
ATOM 673 O O . PRO A 1 95 ? 43.921 6.353 -41.598 1.00 63.62 95 PRO A O 1
ATOM 676 N N . SER A 1 96 ? 42.425 4.664 -41.758 1.00 64.88 96 SER A N 1
ATOM 677 C CA . SER A 1 96 ? 43.280 3.488 -41.526 1.00 64.88 96 SER A CA 1
ATOM 678 C C . SER A 1 96 ? 44.419 3.668 -40.511 1.00 64.88 96 SER A C 1
ATOM 680 O O . SER A 1 96 ? 45.513 4.116 -40.855 1.00 64.88 96 SER A O 1
ATOM 682 N N . VAL A 1 97 ? 44.217 3.177 -39.284 1.00 64.38 97 VAL A N 1
ATOM 683 C CA . VAL A 1 97 ? 45.354 2.726 -38.468 1.00 64.38 97 VAL A CA 1
ATOM 684 C C . VAL A 1 97 ? 46.087 1.665 -39.301 1.00 64.38 97 VAL A C 1
ATOM 686 O O . VAL A 1 97 ? 45.451 0.674 -39.665 1.00 64.38 97 VAL A O 1
ATOM 689 N N . PRO A 1 98 ? 47.367 1.863 -39.669 1.00 60.47 98 PRO A N 1
ATOM 690 C CA . PRO A 1 98 ? 48.099 0.863 -40.427 1.00 60.47 98 PRO A CA 1
ATOM 691 C C . PRO A 1 98 ? 48.122 -0.430 -39.618 1.00 60.47 98 PRO A C 1
ATOM 693 O O . PRO A 1 98 ? 48.431 -0.430 -38.425 1.00 60.47 98 PRO A O 1
ATOM 696 N N . GLU A 1 99 ? 47.744 -1.524 -40.268 1.00 65.38 99 GLU A N 1
ATOM 697 C CA . GLU A 1 99 ? 47.721 -2.851 -39.678 1.00 65.38 99 GLU A CA 1
ATOM 698 C C . GLU A 1 99 ? 49.131 -3.191 -39.197 1.00 65.38 99 GLU A C 1
ATOM 700 O O . GLU A 1 99 ? 50.045 -3.407 -39.999 1.00 65.38 99 GLU A O 1
ATOM 705 N N . PHE A 1 100 ? 49.335 -3.170 -37.878 1.00 63.28 100 PHE A N 1
ATOM 706 C CA . PHE A 1 100 ? 50.607 -3.527 -37.260 1.00 63.28 100 PHE A CA 1
ATOM 707 C C . PHE A 1 100 ? 50.807 -5.039 -37.440 1.00 63.28 100 PHE A C 1
ATOM 709 O O . PHE A 1 100 ? 50.471 -5.854 -36.582 1.00 63.28 100 PHE A O 1
ATOM 716 N N . THR A 1 101 ? 51.290 -5.398 -38.629 1.00 64.06 101 THR A N 1
ATOM 717 C CA . THR A 1 101 ? 51.400 -6.764 -39.158 1.00 64.06 101 THR A CA 1
ATOM 718 C C . THR A 1 101 ? 52.583 -7.525 -38.554 1.00 64.06 101 THR A C 1
ATOM 720 O O . THR A 1 101 ? 52.704 -8.733 -38.728 1.00 64.06 101 THR A O 1
ATOM 723 N N . GLU A 1 102 ? 53.424 -6.881 -37.748 1.00 63.88 102 GLU A N 1
ATOM 724 C CA . GLU A 1 102 ? 54.478 -7.573 -37.012 1.00 63.88 102 GLU A CA 1
ATOM 725 C C . GLU A 1 102 ? 54.093 -7.726 -35.542 1.00 63.88 102 GLU A C 1
ATOM 727 O O . GLU A 1 102 ? 54.373 -6.881 -34.692 1.00 63.88 102 GLU A O 1
ATOM 732 N N . ARG A 1 103 ? 53.465 -8.863 -35.215 1.00 68.75 103 ARG A N 1
ATOM 733 C CA . ARG A 1 103 ? 53.505 -9.371 -33.840 1.00 68.75 103 ARG A CA 1
ATOM 734 C C . ARG A 1 103 ? 54.981 -9.601 -33.507 1.00 68.75 103 ARG A C 1
ATOM 736 O O . ARG A 1 103 ? 55.601 -10.410 -34.200 1.00 68.75 103 ARG A O 1
ATOM 743 N N . PRO A 1 104 ? 55.561 -8.957 -32.479 1.00 64.25 104 PRO A N 1
ATOM 744 C CA . PRO A 1 104 ? 56.907 -9.300 -32.058 1.00 64.25 104 PRO A CA 1
ATOM 745 C C . PRO A 1 104 ? 56.904 -10.785 -31.694 1.00 64.25 104 PRO A C 1
ATOM 747 O O . PRO A 1 104 ? 56.243 -11.206 -30.743 1.00 64.25 104 PRO A O 1
ATOM 750 N N . SER A 1 105 ? 57.598 -11.584 -32.508 1.00 68.50 105 SER A N 1
ATOM 751 C CA . SER A 1 105 ? 57.838 -13.001 -32.265 1.00 68.50 105 SER A CA 1
ATOM 752 C C . SER A 1 105 ? 58.675 -13.109 -30.997 1.00 68.50 105 SER A C 1
ATOM 754 O O . SER A 1 105 ? 59.907 -13.122 -31.039 1.00 68.50 105 SER A O 1
ATOM 756 N N . PHE A 1 106 ? 58.005 -13.158 -29.851 1.00 67.31 106 PHE A N 1
ATOM 757 C CA . PHE A 1 106 ? 58.629 -13.518 -28.593 1.00 67.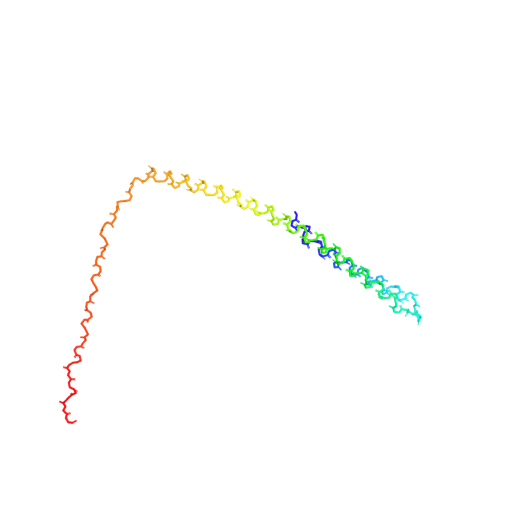31 106 PHE A CA 1
ATOM 758 C C . PHE A 1 106 ? 59.034 -14.989 -28.685 1.00 67.31 106 PHE A C 1
ATOM 760 O O . PHE A 1 106 ? 58.261 -15.895 -28.382 1.00 67.31 106 PHE A O 1
ATOM 767 N N . SER A 1 107 ? 60.267 -15.214 -29.139 1.00 72.06 107 SER A N 1
ATOM 768 C CA . SER A 1 107 ? 60.963 -16.478 -28.950 1.00 72.06 107 SER A CA 1
ATOM 769 C C . SER A 1 107 ? 61.176 -16.651 -27.443 1.00 72.06 107 SER A C 1
ATOM 771 O O . SER A 1 107 ? 61.833 -15.802 -26.825 1.00 72.06 107 SER A O 1
ATOM 773 N N . PRO A 1 108 ? 60.595 -17.681 -26.806 1.00 68.81 108 PRO A N 1
ATOM 774 C CA . PRO A 1 108 ? 60.842 -17.926 -25.399 1.00 68.81 108 PRO A CA 1
ATOM 775 C C . PRO A 1 108 ? 62.323 -18.275 -25.259 1.00 68.81 108 PRO A C 1
ATOM 777 O O . PRO A 1 108 ? 62.765 -19.318 -25.738 1.00 68.81 108 PRO A O 1
ATOM 780 N N . ARG A 1 109 ? 63.105 -17.392 -24.618 1.00 68.81 109 ARG A N 1
ATOM 781 C CA . ARG A 1 109 ? 64.481 -17.706 -24.214 1.00 68.81 109 ARG A CA 1
ATOM 782 C C . ARG A 1 109 ? 64.447 -19.046 -23.490 1.00 68.81 109 ARG A C 1
ATOM 784 O O . ARG A 1 109 ? 63.857 -19.152 -22.412 1.00 68.81 109 ARG A O 1
ATOM 791 N N . SER A 1 110 ? 65.073 -20.051 -24.098 1.00 66.69 110 SER A N 1
ATOM 792 C CA . SER A 1 110 ? 65.355 -21.323 -23.458 1.00 66.69 110 SER A CA 1
ATOM 793 C C . SER A 1 110 ? 66.033 -21.012 -22.134 1.00 66.69 110 SER A C 1
ATOM 795 O O . SER A 1 110 ? 67.115 -20.423 -22.098 1.00 66.69 110 SER A O 1
ATOM 797 N N . LYS A 1 111 ? 65.360 -21.355 -21.038 1.00 61.81 111 LYS A N 1
ATOM 798 C CA . LYS A 1 111 ? 65.984 -21.385 -19.728 1.00 61.81 111 LYS A CA 1
ATOM 799 C C . LYS A 1 111 ? 67.099 -22.419 -19.808 1.00 61.81 111 LYS A C 1
ATOM 801 O O . LYS A 1 111 ? 66.837 -23.615 -19.714 1.00 61.81 111 LYS A O 1
ATOM 806 N N . GLU A 1 112 ? 68.328 -21.964 -20.009 1.00 63.78 112 GLU A N 1
ATOM 807 C CA . GLU A 1 112 ? 69.496 -22.746 -19.639 1.00 63.78 112 GLU A CA 1
ATOM 808 C C . GLU A 1 112 ? 69.439 -22.895 -18.118 1.00 63.78 112 GLU A C 1
ATOM 810 O O . GLU A 1 112 ? 69.791 -21.996 -17.355 1.00 63.78 112 GLU A O 1
ATOM 815 N N . GLY A 1 113 ? 68.855 -24.009 -17.676 1.00 60.31 113 GLY A N 1
ATOM 816 C CA . GLY A 1 113 ? 68.940 -24.443 -16.294 1.00 60.31 113 GLY A CA 1
ATOM 817 C C . GLY A 1 113 ? 70.403 -24.740 -15.954 1.00 60.31 113 GLY A C 1
ATOM 818 O O . GLY A 1 113 ? 71.124 -25.272 -16.806 1.00 60.31 113 GLY A O 1
ATOM 819 N N . PRO A 1 114 ? 70.868 -24.432 -14.731 1.00 61.38 114 PRO A N 1
ATOM 820 C CA . PRO A 1 114 ? 72.188 -24.851 -14.288 1.00 61.38 114 PRO A CA 1
ATOM 821 C C . PRO A 1 114 ? 72.277 -26.371 -14.417 1.00 61.38 114 PRO A C 1
ATOM 823 O O . PRO A 1 114 ? 71.396 -27.086 -13.939 1.00 61.38 114 PRO A O 1
ATOM 826 N N . ARG A 1 115 ? 73.323 -26.859 -15.090 1.00 65.94 115 ARG A N 1
ATOM 827 C CA . ARG A 1 115 ? 73.626 -28.285 -15.234 1.00 65.94 115 ARG A CA 1
ATOM 828 C C . ARG A 1 115 ? 73.701 -28.946 -13.850 1.00 65.94 115 ARG A C 1
ATOM 830 O O . ARG A 1 115 ? 74.765 -28.979 -13.240 1.00 65.94 115 ARG A O 1
ATOM 837 N N . LEU A 1 116 ? 72.594 -29.536 -13.393 1.00 65.06 116 LEU A N 1
ATOM 838 C CA . LEU A 1 116 ? 72.587 -30.626 -12.414 1.00 65.06 116 LEU A CA 1
ATOM 839 C C . LEU A 1 116 ? 73.075 -31.892 -13.130 1.00 65.06 116 LEU A C 1
ATOM 841 O O . LEU A 1 116 ? 72.331 -32.819 -13.426 1.00 65.06 116 LEU A O 1
ATOM 845 N N . ALA A 1 117 ? 74.350 -31.883 -13.485 1.00 60.72 117 ALA A N 1
ATOM 846 C CA . ALA A 1 117 ? 75.076 -33.050 -13.946 1.00 60.72 117 ALA A CA 1
ATOM 847 C C . ALA A 1 117 ? 76.401 -33.046 -13.199 1.00 60.72 117 ALA A C 1
ATOM 849 O O . ALA A 1 117 ? 77.460 -32.805 -13.769 1.00 60.72 117 ALA A O 1
ATOM 850 N N . ALA A 1 118 ? 76.315 -33.222 -11.886 1.00 61.34 118 ALA A N 1
ATOM 851 C CA . ALA A 1 118 ? 77.470 -33.542 -11.086 1.00 61.34 118 ALA A CA 1
ATOM 852 C C . ALA A 1 118 ? 77.001 -34.307 -9.840 1.00 61.34 118 ALA A C 1
ATOM 854 O O . ALA A 1 118 ? 76.369 -33.750 -8.949 1.00 61.34 118 ALA A O 1
ATOM 855 N N . ILE A 1 119 ? 77.424 -35.569 -9.791 1.00 62.19 119 ILE A N 1
ATOM 856 C CA . ILE A 1 119 ? 77.754 -36.320 -8.577 1.00 62.19 119 ILE A CA 1
ATOM 857 C C . ILE A 1 119 ? 76.574 -36.884 -7.761 1.00 62.19 119 ILE A C 1
ATOM 859 O O . ILE A 1 119 ? 76.396 -36.598 -6.585 1.00 62.19 119 ILE A O 1
ATOM 863 N N . SER A 1 120 ? 75.821 -37.799 -8.374 1.00 57.66 120 SER A N 1
ATOM 864 C CA . SER A 1 120 ? 75.320 -38.988 -7.667 1.00 57.66 120 SER A CA 1
ATOM 865 C C . SER A 1 120 ? 75.931 -40.207 -8.352 1.00 57.66 120 SER A C 1
ATOM 867 O O . SER A 1 120 ? 75.351 -40.769 -9.269 1.00 57.66 120 SER A O 1
ATOM 869 N N . HIS A 1 121 ? 77.191 -40.472 -8.010 1.00 54.62 121 HIS A N 1
ATOM 870 C CA . HIS A 1 121 ? 77.895 -41.750 -8.142 1.00 54.62 121 HIS A CA 1
ATOM 871 C C . HIS A 1 121 ? 79.292 -41.554 -7.545 1.00 54.62 121 HIS A C 1
ATOM 873 O O . HIS A 1 121 ? 80.237 -41.217 -8.253 1.00 54.62 121 HIS A O 1
ATOM 879 N N . ALA A 1 122 ? 79.384 -41.706 -6.228 1.00 55.19 122 ALA A N 1
ATOM 880 C CA . ALA A 1 122 ? 80.572 -42.180 -5.528 1.00 55.19 122 ALA A CA 1
ATOM 881 C C . ALA A 1 122 ? 80.136 -42.559 -4.104 1.00 55.19 122 ALA A C 1
ATOM 883 O O . ALA A 1 122 ? 79.652 -41.692 -3.380 1.00 55.19 122 ALA A O 1
ATOM 884 N N . ASP A 1 123 ? 80.316 -43.846 -3.801 1.00 45.69 123 ASP A N 1
ATOM 885 C CA . ASP A 1 123 ? 80.129 -44.571 -2.532 1.00 45.69 123 ASP A CA 1
ATOM 886 C C . ASP A 1 123 ? 78.704 -44.912 -2.060 1.00 45.69 123 ASP A C 1
ATOM 888 O O . ASP A 1 123 ? 77.907 -44.013 -1.711 1.00 45.69 123 ASP A O 1
#